Protein AF-A0A382DFS3-F1 (afdb_monomer_lite)

Sequence (82 aa):
MLVLGFSPAQAATREEIKSVAEELVCLCGNCNRESLATCVCTDFAVPERETIGSALDQGQTRQQVIDSFIARFGSMGLASPP

InterPro domains:
  IPR005616 CcmH/CycL/Ccl2/NrfF, N-terminal [PF03918] (10-82)
  IPR038297 CcmH/CycL/Ccl2/NrfF domain superfamily [G3DSA:1.10.8.640] (5-82)

Organism: NCBI:txid408172

Radius of gyration: 14.11 Å; chains: 1; bounding box: 47×26×34 Å

Foldseek 3Di:
DDDPDPDQLDQDDPVQLLVLQQFFFWPPVPDPRHGLNPDPDDPTSVVLSVVSRVCSSVVHDSVNSNVVVCVVPNPVGTPDHD

pLDDT: mean 91.31, std 14.17, range [42.59, 98.75]

Structure (mmCIF, N/CA/C/O backbone):
data_AF-A0A382DFS3-F1
#
_entry.id   AF-A0A382DFS3-F1
#
loop_
_atom_site.group_PDB
_atom_site.id
_atom_site.type_symbol
_atom_site.label_atom_id
_atom_site.label_alt_id
_atom_site.label_comp_id
_atom_site.label_asym_id
_atom_site.label_entity_id
_atom_site.label_seq_id
_atom_site.pdbx_PDB_ins_code
_atom_site.Cartn_x
_atom_site.Cartn_y
_atom_site.Cartn_z
_atom_site.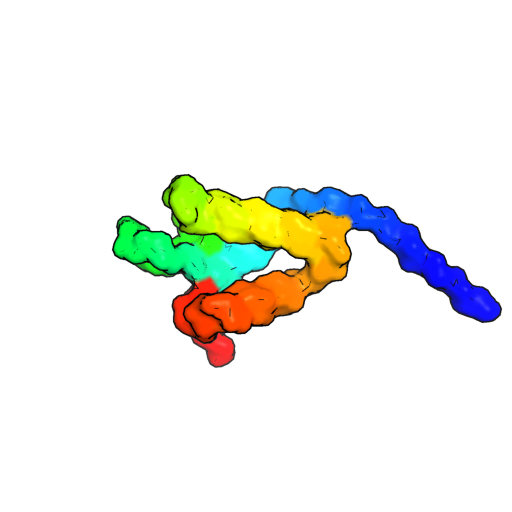occupancy
_atom_site.B_iso_or_equiv
_atom_site.auth_seq_id
_atom_site.auth_comp_id
_atom_site.auth_asym_id
_atom_site.auth_atom_id
_atom_site.pdbx_PDB_model_num
ATOM 1 N N . MET A 1 1 ? -31.955 -0.258 23.267 1.00 42.59 1 MET A N 1
ATOM 2 C CA . MET A 1 1 ? -31.562 -0.773 21.938 1.00 42.59 1 MET A CA 1
ATOM 3 C C . MET A 1 1 ? -30.456 0.112 21.397 1.00 42.59 1 MET A C 1
ATOM 5 O O . MET A 1 1 ? -30.477 1.303 21.667 1.00 42.59 1 MET A O 1
ATOM 9 N N . LEU A 1 2 ? -29.464 -0.516 20.772 1.00 51.03 2 LEU A N 1
ATOM 10 C CA . LEU A 1 2 ? -28.112 -0.022 20.528 1.00 51.03 2 LEU A CA 1
ATOM 11 C C . LEU A 1 2 ? -28.052 1.295 19.741 1.00 51.03 2 LEU A C 1
ATOM 13 O O . LEU A 1 2 ? -28.735 1.452 18.732 1.00 51.03 2 LEU A O 1
ATOM 17 N N . VAL A 1 3 ? -27.176 2.201 20.179 1.00 49.81 3 VAL A N 1
ATOM 18 C CA . VAL A 1 3 ? -26.757 3.367 19.397 1.00 49.81 3 VAL A CA 1
ATOM 19 C C . VAL A 1 3 ? -25.816 2.851 18.309 1.00 49.81 3 VAL A C 1
ATOM 21 O O . VAL A 1 3 ? -24.685 2.465 18.594 1.00 49.81 3 VAL A O 1
ATOM 24 N N . LEU A 1 4 ? -26.305 2.780 17.071 1.00 58.69 4 LEU A N 1
ATOM 25 C CA . LEU A 1 4 ? -25.473 2.547 15.893 1.00 58.69 4 LEU A CA 1
ATOM 26 C C . LEU A 1 4 ? -24.637 3.812 15.674 1.00 58.69 4 LEU A C 1
ATOM 28 O O . LEU A 1 4 ? -25.107 4.792 15.099 1.00 58.69 4 LEU A O 1
ATOM 32 N N . GLY A 1 5 ? -23.425 3.815 16.225 1.00 52.97 5 GLY A N 1
ATOM 33 C CA . GLY A 1 5 ? -22.439 4.861 15.996 1.00 52.97 5 GLY A CA 1
ATOM 34 C C . GLY A 1 5 ? -21.951 4.795 14.555 1.00 52.97 5 GLY A C 1
ATOM 35 O O . GLY A 1 5 ? -21.095 3.981 14.225 1.00 52.97 5 GLY A O 1
ATOM 36 N N . PHE A 1 6 ? -22.503 5.645 13.696 1.00 56.78 6 PHE A N 1
ATOM 37 C CA . PHE A 1 6 ? -21.902 5.956 12.407 1.00 56.78 6 PHE A CA 1
ATOM 38 C C . PHE A 1 6 ? -20.720 6.890 12.669 1.00 56.78 6 PHE A C 1
AT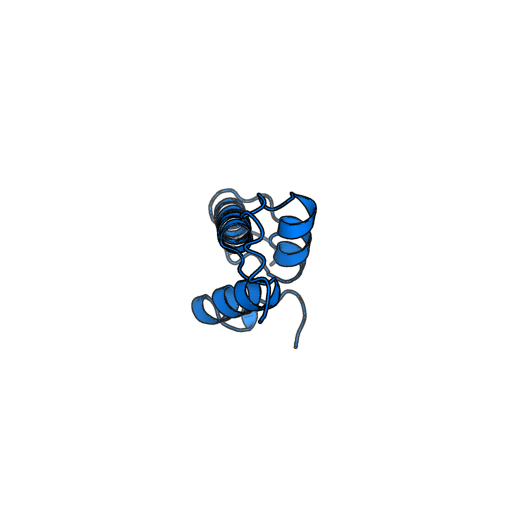OM 40 O O . PHE A 1 6 ? -20.895 8.100 12.818 1.00 56.78 6 PHE A O 1
ATOM 47 N N . SER A 1 7 ? -19.521 6.321 12.790 1.00 57.34 7 SER A N 1
ATOM 48 C CA . SER A 1 7 ? -18.293 7.114 12.742 1.00 57.34 7 SER A CA 1
ATOM 49 C C . SER A 1 7 ? -18.191 7.749 11.351 1.00 57.34 7 SER A C 1
ATOM 51 O O . SER A 1 7 ? -18.345 7.029 10.361 1.00 57.34 7 SER A O 1
ATOM 53 N N . PRO A 1 8 ? -17.959 9.068 11.236 1.00 56.03 8 PRO A N 1
ATOM 54 C CA . PRO A 1 8 ? -17.702 9.673 9.940 1.00 56.03 8 PRO A CA 1
ATOM 55 C C . PRO A 1 8 ? -16.443 9.035 9.348 1.00 56.03 8 PRO A C 1
ATOM 57 O O . PRO A 1 8 ? -15.479 8.777 10.078 1.00 56.03 8 PRO A O 1
ATOM 60 N N . ALA A 1 9 ? -16.477 8.776 8.039 1.00 65.38 9 ALA A N 1
ATOM 61 C CA . ALA A 1 9 ? -15.297 8.431 7.261 1.00 65.38 9 ALA A CA 1
ATOM 62 C C . ALA A 1 9 ? -14.235 9.508 7.524 1.00 65.38 9 ALA A C 1
ATOM 64 O O . ALA A 1 9 ? -14.398 10.669 7.144 1.00 65.38 9 ALA A O 1
ATOM 65 N N . GLN A 1 10 ? -13.218 9.144 8.298 1.00 76.75 10 GLN A N 1
ATOM 66 C CA . GLN A 1 10 ? -12.073 9.996 8.573 1.00 76.75 10 GLN A CA 1
ATOM 67 C C . GLN A 1 10 ? -11.094 9.793 7.429 1.00 76.75 10 GLN A C 1
ATOM 69 O O . GLN A 1 10 ? -10.859 8.657 7.025 1.00 76.75 10 GLN A O 1
ATOM 74 N N . ALA A 1 11 ? -10.551 10.893 6.913 1.00 90.75 11 ALA A N 1
ATOM 75 C CA . ALA A 1 11 ? -9.482 10.805 5.935 1.00 90.75 11 ALA A CA 1
ATOM 76 C C . ALA A 1 11 ? -8.276 10.099 6.570 1.00 90.75 11 ALA A C 1
ATOM 78 O O . ALA A 1 11 ? -7.865 10.455 7.679 1.00 90.75 11 ALA A O 1
ATOM 79 N N . ALA A 1 12 ? -7.720 9.126 5.863 1.00 95.75 12 ALA A N 1
ATOM 80 C CA . ALA A 1 12 ? -6.555 8.370 6.257 1.00 95.75 12 ALA A CA 1
ATOM 81 C C . ALA A 1 12 ? -5.369 9.312 6.456 1.00 95.75 12 ALA A C 1
ATOM 83 O O . ALA A 1 12 ? -5.032 10.145 5.607 1.00 95.75 12 ALA A O 1
ATOM 84 N N . THR A 1 13 ? -4.708 9.172 7.596 1.00 97.06 13 THR A N 1
ATOM 85 C CA . THR A 1 13 ? -3.486 9.910 7.886 1.00 97.06 13 THR A CA 1
ATOM 86 C C . THR A 1 13 ? -2.321 9.368 7.065 1.00 97.06 13 THR A C 1
ATOM 88 O O . THR A 1 13 ? -2.293 8.216 6.618 1.00 97.06 13 THR A O 1
ATOM 91 N N . ARG A 1 14 ? -1.291 10.199 6.898 1.00 96.94 14 ARG A N 1
ATOM 92 C CA . ARG A 1 14 ? -0.057 9.787 6.226 1.00 96.94 14 ARG A CA 1
ATOM 93 C C . ARG A 1 14 ? 0.606 8.615 6.953 1.00 96.94 14 ARG A C 1
ATOM 95 O O . ARG A 1 14 ? 1.179 7.740 6.308 1.00 96.94 14 ARG A O 1
ATOM 102 N N . GLU A 1 15 ? 0.529 8.602 8.277 1.00 97.88 15 GLU A N 1
ATOM 103 C CA . GLU A 1 15 ? 1.078 7.567 9.146 1.00 97.88 15 GLU A CA 1
ATOM 104 C C . GLU A 1 15 ? 0.346 6.227 8.973 1.00 97.88 15 GLU A C 1
ATOM 106 O O . GLU A 1 15 ? 1.007 5.192 8.879 1.00 97.88 15 GLU A O 1
ATOM 111 N N . GLU A 1 16 ? -0.985 6.230 8.848 1.00 97.88 16 GLU A N 1
ATOM 112 C CA . GLU A 1 16 ? -1.770 5.018 8.567 1.00 97.88 16 GLU A CA 1
ATOM 113 C C . GLU A 1 16 ? -1.432 4.432 7.193 1.00 97.88 16 GLU A C 1
ATOM 115 O O . GLU A 1 16 ? -1.141 3.239 7.082 1.00 97.88 16 GLU A O 1
ATOM 120 N N . ILE A 1 17 ? -1.374 5.277 6.156 1.00 98.62 17 ILE A N 1
ATOM 121 C CA . ILE A 1 17 ? -0.979 4.854 4.804 1.00 98.62 17 ILE A CA 1
ATOM 122 C C . ILE A 1 17 ? 0.435 4.266 4.828 1.00 98.62 17 ILE A C 1
ATOM 124 O O . ILE A 1 17 ? 0.679 3.199 4.262 1.00 98.62 17 ILE A O 1
ATOM 128 N N . LYS A 1 18 ? 1.371 4.936 5.513 1.00 98.50 18 LYS A N 1
ATOM 129 C CA . LYS A 1 18 ? 2.758 4.479 5.655 1.00 98.50 18 LYS A CA 1
ATOM 130 C C . LYS A 1 18 ? 2.838 3.117 6.344 1.00 98.50 18 LYS A C 1
ATOM 132 O O . LYS A 1 18 ? 3.552 2.254 5.851 1.00 98.50 18 LYS A O 1
ATOM 137 N N . SER A 1 19 ? 2.085 2.903 7.423 1.00 98.31 19 SER A N 1
ATOM 138 C CA . SER A 1 19 ? 2.087 1.637 8.170 1.00 98.31 19 SER A CA 1
ATOM 139 C C . SER A 1 19 ? 1.578 0.444 7.352 1.00 98.31 19 SER A C 1
ATOM 141 O O . SER A 1 19 ? 2.050 -0.677 7.540 1.00 98.31 19 SER A O 1
ATOM 143 N N . VAL A 1 20 ? 0.621 0.656 6.443 1.00 98.50 20 VAL A N 1
ATOM 144 C CA . VAL A 1 20 ? 0.195 -0.379 5.485 1.00 98.50 20 VAL A CA 1
ATOM 145 C C . VAL A 1 20 ? 1.263 -0.569 4.406 1.00 98.50 20 VAL A C 1
ATOM 147 O O . VAL A 1 20 ? 1.635 -1.692 4.084 1.00 98.50 20 VAL A O 1
ATOM 150 N N . ALA A 1 21 ? 1.786 0.529 3.859 1.00 98.56 21 ALA A N 1
ATOM 151 C CA . ALA A 1 21 ? 2.770 0.509 2.781 1.00 98.56 21 ALA A CA 1
ATOM 152 C C . ALA A 1 21 ? 4.129 -0.096 3.193 1.00 98.56 21 ALA A C 1
ATOM 154 O O . ALA A 1 21 ? 4.907 -0.495 2.329 1.00 98.56 21 ALA A O 1
ATOM 155 N N . GLU A 1 22 ? 4.438 -0.166 4.489 1.00 98.50 22 GLU A N 1
ATOM 156 C CA . GLU A 1 22 ? 5.613 -0.868 5.023 1.00 98.50 22 GLU A CA 1
ATOM 157 C C . GLU A 1 22 ? 5.501 -2.395 4.901 1.00 98.50 22 GLU A C 1
ATOM 159 O O . GLU A 1 22 ? 6.523 -3.057 4.747 1.00 98.50 22 GLU A O 1
ATOM 164 N N . GLU A 1 23 ? 4.283 -2.946 4.892 1.00 98.19 23 GLU A N 1
ATOM 165 C CA . GLU A 1 23 ? 4.029 -4.394 4.787 1.00 98.19 23 GLU A CA 1
ATOM 166 C C . GLU A 1 23 ? 4.059 -4.920 3.354 1.00 98.19 23 GLU A C 1
ATOM 168 O O . GLU A 1 23 ? 4.052 -6.129 3.127 1.00 98.19 23 GLU A O 1
ATOM 173 N N . LEU A 1 24 ? 4.054 -4.021 2.375 1.00 98.44 24 LEU A N 1
ATOM 174 C CA . LEU A 1 24 ? 3.872 -4.347 0.970 1.00 98.44 24 LEU A CA 1
ATOM 175 C C . LEU A 1 24 ? 5.109 -3.927 0.183 1.00 98.44 24 LEU A C 1
ATOM 177 O O . LEU A 1 24 ? 5.632 -2.833 0.388 1.00 98.44 24 LEU A O 1
ATOM 181 N N . VAL A 1 25 ? 5.573 -4.765 -0.743 1.00 97.94 25 VAL A N 1
ATOM 182 C CA . VAL A 1 25 ? 6.694 -4.430 -1.632 1.00 97.94 25 VAL A CA 1
ATOM 183 C C . VAL A 1 25 ? 6.219 -3.794 -2.928 1.00 97.94 25 VAL A C 1
ATOM 185 O O . VAL A 1 25 ? 5.160 -4.107 -3.470 1.00 97.94 25 VAL A O 1
ATOM 188 N N . CYS A 1 26 ? 7.052 -2.914 -3.467 1.00 98.06 26 CYS A N 1
ATOM 189 C CA . CYS A 1 26 ? 6.886 -2.377 -4.800 1.00 98.06 26 CYS A CA 1
ATOM 190 C C . CYS A 1 26 ? 7.189 -3.451 -5.855 1.00 98.06 26 CYS A C 1
ATOM 192 O O . C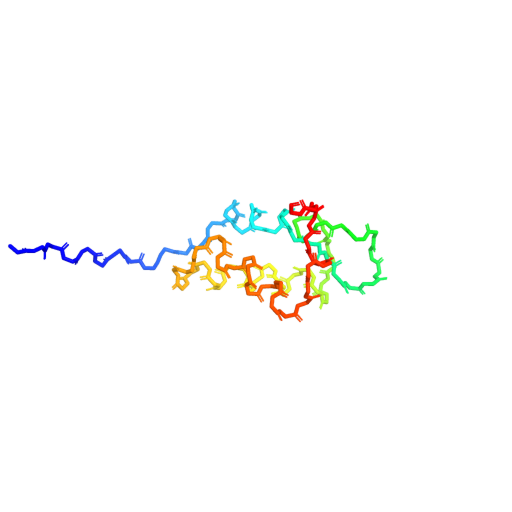YS A 1 26 ? 8.204 -4.149 -5.788 1.00 98.06 26 CYS A O 1
ATOM 194 N N . LEU A 1 27 ? 6.323 -3.546 -6.866 1.00 97.12 27 LEU A N 1
ATOM 195 C CA . LEU A 1 27 ? 6.417 -4.529 -7.948 1.00 97.12 27 LEU A CA 1
ATOM 196 C C . LEU A 1 27 ? 6.727 -3.879 -9.304 1.00 97.12 27 LEU A C 1
ATOM 198 O O . LEU A 1 27 ? 6.483 -4.472 -10.348 1.00 97.12 27 LEU A O 1
ATOM 202 N N . CYS A 1 28 ? 7.311 -2.675 -9.303 1.00 97.00 28 CYS A N 1
ATOM 203 C CA . CYS A 1 28 ? 7.640 -1.943 -10.531 1.00 97.00 28 CYS A CA 1
ATOM 204 C C . CYS A 1 28 ? 8.746 -2.589 -11.383 1.00 97.00 28 CYS A C 1
ATOM 206 O O . CYS A 1 28 ? 8.971 -2.168 -12.511 1.00 97.00 28 CYS A O 1
ATOM 208 N N . GLY A 1 29 ? 9.490 -3.556 -10.837 1.00 96.06 29 GLY A N 1
ATOM 209 C CA . GLY A 1 29 ? 10.602 -4.226 -11.522 1.00 96.06 29 GLY A CA 1
ATOM 210 C C . GLY A 1 29 ? 11.896 -3.410 -11.634 1.00 96.06 29 GLY A C 1
ATOM 211 O O . GLY A 1 29 ? 12.909 -3.961 -12.048 1.00 96.06 29 GLY A O 1
ATOM 212 N N . ASN A 1 30 ? 11.889 -2.135 -11.232 1.00 95.94 30 ASN A N 1
ATOM 213 C CA . ASN A 1 30 ? 13.030 -1.224 -11.383 1.00 95.94 30 ASN A CA 1
ATOM 214 C C . ASN A 1 30 ? 13.724 -0.859 -10.056 1.00 95.94 30 ASN A C 1
ATOM 216 O O . ASN A 1 30 ? 14.781 -0.234 -10.062 1.00 95.94 30 ASN A O 1
ATOM 220 N N . CYS A 1 31 ? 13.129 -1.223 -8.917 1.00 95.69 31 CYS A N 1
ATOM 221 C CA . CYS A 1 31 ? 13.723 -1.062 -7.588 1.00 95.69 31 CYS A CA 1
ATOM 222 C C . CYS A 1 31 ? 14.161 -2.417 -7.014 1.00 95.69 31 CYS A C 1
ATOM 224 O O . CYS A 1 31 ? 13.746 -3.474 -7.494 1.00 95.69 31 CYS A O 1
ATOM 226 N N . ASN A 1 32 ? 14.946 -2.395 -5.934 1.00 94.69 32 ASN A N 1
ATOM 227 C CA . ASN A 1 32 ? 15.406 -3.595 -5.223 1.00 94.69 32 ASN A CA 1
ATOM 228 C C . ASN A 1 32 ? 14.303 -4.232 -4.350 1.00 94.69 32 ASN A C 1
ATOM 230 O O . ASN A 1 32 ? 14.560 -4.587 -3.203 1.00 94.69 32 ASN A O 1
ATOM 234 N N . ARG A 1 33 ? 13.068 -4.343 -4.867 1.00 93.31 33 ARG A N 1
ATOM 235 C CA . ARG A 1 33 ? 11.879 -4.799 -4.116 1.00 93.31 33 ARG A CA 1
ATOM 236 C C . ARG A 1 33 ? 11.708 -4.071 -2.777 1.00 93.31 33 ARG A C 1
ATOM 238 O O . ARG A 1 33 ? 11.411 -4.673 -1.751 1.00 93.31 33 ARG A O 1
ATOM 245 N N . GLU A 1 34 ? 11.913 -2.760 -2.796 1.00 97.00 34 GLU A N 1
ATOM 246 C CA . GLU A 1 34 ? 11.696 -1.905 -1.629 1.00 97.00 34 GLU A CA 1
ATOM 247 C C . GLU A 1 34 ? 10.216 -1.903 -1.225 1.00 97.00 34 GLU A C 1
ATOM 249 O O . GLU A 1 34 ? 9.341 -2.124 -2.067 1.00 97.00 34 GLU A O 1
ATOM 254 N N . SER A 1 35 ? 9.914 -1.599 0.041 1.00 98.06 35 SER A N 1
ATOM 255 C CA . SER A 1 35 ? 8.524 -1.423 0.474 1.00 98.06 35 SER A CA 1
ATOM 256 C C . SER A 1 35 ? 7.841 -0.275 -0.274 1.00 98.06 35 SER A C 1
ATOM 258 O O . SER A 1 35 ? 8.498 0.677 -0.708 1.00 98.06 35 SER A O 1
ATOM 260 N N . LEU A 1 36 ? 6.512 -0.307 -0.379 1.00 98.44 36 LEU A N 1
ATOM 261 C CA . LEU A 1 36 ? 5.730 0.809 -0.911 1.00 98.44 36 LEU A CA 1
ATOM 262 C C . LEU A 1 36 ? 5.922 2.080 -0.074 1.00 98.44 36 LEU A C 1
ATOM 264 O O . LEU A 1 36 ? 5.756 3.173 -0.600 1.00 98.44 36 LEU A O 1
ATOM 268 N N . ALA A 1 37 ? 6.304 1.975 1.201 1.00 98.19 37 ALA A N 1
ATOM 269 C CA . ALA A 1 37 ? 6.653 3.133 2.024 1.00 98.19 37 ALA A CA 1
ATOM 270 C C . ALA A 1 37 ? 8.013 3.761 1.664 1.00 98.19 37 ALA A C 1
ATOM 272 O O . ALA A 1 37 ? 8.203 4.957 1.879 1.00 98.19 37 ALA A O 1
ATOM 273 N N . THR A 1 38 ? 8.945 2.970 1.124 1.00 98.00 38 THR A N 1
ATOM 274 C CA . THR A 1 38 ? 10.317 3.403 0.804 1.00 98.00 38 THR A CA 1
ATOM 275 C C . THR A 1 38 ? 10.468 3.790 -0.663 1.00 98.00 38 THR A C 1
ATOM 277 O O . THR A 1 38 ? 11.100 4.795 -0.981 1.00 98.00 38 THR A O 1
ATOM 280 N N . CYS A 1 39 ? 9.871 3.011 -1.567 1.00 97.88 39 CYS A N 1
ATOM 281 C CA . CYS A 1 39 ? 10.056 3.189 -2.996 1.00 97.88 39 CYS A CA 1
ATOM 282 C C . CYS A 1 39 ? 9.442 4.511 -3.482 1.00 97.88 39 CYS A C 1
ATOM 284 O O . CYS A 1 39 ? 8.252 4.782 -3.291 1.00 97.88 39 CYS A O 1
ATOM 286 N N . VAL A 1 40 ? 10.236 5.315 -4.185 1.00 97.12 40 VAL A N 1
ATOM 287 C CA . VAL A 1 40 ? 9.826 6.637 -4.690 1.00 97.12 40 VAL A CA 1
ATOM 288 C C . VAL A 1 40 ? 9.329 6.618 -6.139 1.00 97.12 40 VAL A C 1
ATOM 290 O O . VAL A 1 40 ? 9.062 7.676 -6.701 1.00 97.12 40 VAL A O 1
ATOM 293 N N . CYS A 1 41 ? 9.204 5.441 -6.766 1.00 98.00 41 CYS A N 1
ATOM 294 C CA . CYS A 1 41 ? 8.763 5.363 -8.160 1.00 98.00 41 CYS A CA 1
ATOM 295 C C . CYS A 1 41 ? 7.316 5.857 -8.334 1.00 98.00 41 CYS A C 1
ATOM 297 O O . CYS A 1 41 ? 6.435 5.578 -7.514 1.00 98.00 41 CYS A O 1
ATOM 299 N N . THR A 1 42 ? 7.075 6.587 -9.419 1.00 97.62 42 THR A N 1
ATOM 300 C CA . THR A 1 42 ? 5.779 7.209 -9.719 1.00 97.62 42 THR A CA 1
ATOM 301 C C . THR A 1 42 ? 4.799 6.253 -10.380 1.00 97.62 42 THR A C 1
ATOM 303 O O . THR A 1 42 ? 3.601 6.387 -10.173 1.00 97.62 42 THR A O 1
ATOM 306 N N . ASP A 1 43 ? 5.294 5.260 -11.120 1.00 96.62 43 ASP A N 1
ATOM 307 C CA . ASP A 1 43 ? 4.447 4.425 -11.983 1.00 96.62 43 ASP A CA 1
ATOM 308 C C . ASP A 1 43 ? 3.760 3.268 -11.239 1.00 96.62 43 ASP A C 1
ATOM 310 O O . ASP A 1 43 ? 2.819 2.674 -11.757 1.00 96.62 43 ASP A O 1
ATOM 314 N N . PHE A 1 44 ? 4.220 2.936 -10.025 1.00 97.88 44 PHE A N 1
ATOM 315 C CA . PHE A 1 44 ? 3.642 1.858 -9.211 1.00 97.88 44 PHE A CA 1
ATOM 316 C C . PHE A 1 44 ? 3.501 2.238 -7.734 1.00 97.88 44 PHE A C 1
ATOM 318 O O . PHE A 1 44 ? 2.425 2.113 -7.161 1.00 97.88 44 PHE A O 1
ATOM 325 N N . ALA A 1 45 ? 4.564 2.731 -7.090 1.00 98.25 45 ALA A N 1
ATOM 326 C CA . ALA A 1 45 ? 4.524 2.941 -5.643 1.00 98.25 45 ALA A CA 1
ATOM 327 C C . ALA A 1 45 ? 3.602 4.099 -5.227 1.00 98.25 45 ALA A C 1
ATOM 329 O O . ALA A 1 45 ? 2.897 3.987 -4.227 1.00 98.25 45 ALA A O 1
ATOM 330 N N . VAL A 1 46 ? 3.582 5.199 -5.990 1.00 98.31 46 VAL A N 1
ATOM 331 C CA . VAL A 1 46 ? 2.637 6.309 -5.768 1.00 98.31 46 VAL A CA 1
ATOM 332 C C . VAL A 1 46 ? 1.172 5.856 -5.883 1.00 98.31 46 VAL A C 1
ATOM 334 O O . VAL A 1 46 ? 0.473 5.985 -4.877 1.00 98.31 46 VAL A O 1
ATOM 337 N N . PRO A 1 47 ? 0.700 5.278 -7.008 1.00 98.50 47 PRO A N 1
ATOM 338 C CA . PRO A 1 47 ? -0.709 4.904 -7.149 1.00 98.50 47 PRO A CA 1
ATOM 339 C C . PRO A 1 47 ? -1.148 3.810 -6.166 1.00 98.50 47 PRO A C 1
ATOM 341 O O . PRO A 1 47 ? -2.294 3.809 -5.716 1.00 98.50 47 PRO A O 1
ATOM 344 N N . GLU A 1 48 ? -0.259 2.899 -5.756 1.00 98.62 48 GLU A N 1
ATOM 345 C CA . GLU A 1 48 ? -0.611 1.916 -4.724 1.00 98.62 48 GLU A CA 1
ATOM 346 C C . GLU A 1 48 ? -0.738 2.562 -3.333 1.00 98.62 48 GLU 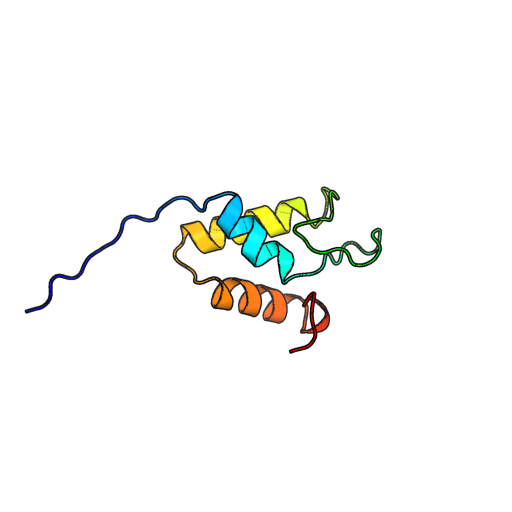A C 1
ATOM 348 O O . GLU A 1 48 ? -1.646 2.207 -2.585 1.00 98.62 48 GLU A O 1
ATOM 353 N N . ARG A 1 49 ? 0.075 3.573 -2.985 1.00 98.75 49 ARG A N 1
ATOM 354 C CA . ARG A 1 49 ? -0.145 4.358 -1.751 1.00 98.75 49 ARG A CA 1
ATOM 355 C C . ARG A 1 49 ? -1.444 5.163 -1.791 1.00 98.75 49 ARG A C 1
ATOM 357 O O . ARG A 1 49 ? -2.110 5.276 -0.766 1.00 98.75 49 ARG A O 1
ATOM 364 N N . GLU A 1 50 ? -1.819 5.693 -2.952 1.00 98.50 50 GLU A N 1
ATOM 365 C CA . GLU A 1 50 ? -3.117 6.354 -3.147 1.00 98.50 50 GLU A CA 1
ATOM 366 C C . GLU A 1 50 ? -4.277 5.361 -2.995 1.00 98.50 50 GLU A C 1
ATOM 368 O O . GLU A 1 50 ? -5.268 5.661 -2.333 1.00 98.50 50 GLU A O 1
ATOM 373 N N . THR A 1 51 ? -4.121 4.145 -3.526 1.00 98.50 51 THR A N 1
ATOM 374 C CA . THR A 1 51 ? -5.090 3.051 -3.364 1.00 98.50 51 THR A CA 1
ATOM 375 C C . THR A 1 51 ? -5.247 2.660 -1.894 1.00 98.50 51 THR A C 1
ATOM 377 O O . THR A 1 51 ? -6.371 2.502 -1.423 1.00 98.50 51 THR A O 1
ATOM 380 N N . ILE A 1 52 ? -4.140 2.567 -1.146 1.00 98.56 52 ILE A N 1
ATOM 381 C CA . ILE A 1 52 ? -4.152 2.338 0.306 1.00 98.56 52 ILE A CA 1
ATOM 382 C C . ILE A 1 52 ? -4.925 3.451 1.022 1.00 98.56 52 ILE A C 1
ATOM 384 O O . ILE A 1 52 ? -5.802 3.152 1.828 1.00 98.56 52 ILE A O 1
ATOM 388 N N . GLY A 1 53 ? -4.630 4.722 0.727 1.00 98.12 53 GLY A N 1
ATOM 389 C CA . GLY A 1 53 ? -5.340 5.858 1.323 1.00 98.12 53 GLY A CA 1
ATOM 390 C C . GLY A 1 53 ? -6.841 5.808 1.049 1.00 98.12 53 GLY A C 1
ATOM 391 O O . GLY A 1 53 ? -7.636 5.853 1.980 1.00 98.12 53 GLY A O 1
ATOM 392 N N . SER A 1 54 ? -7.227 5.589 -0.210 1.00 97.94 54 SER A N 1
ATOM 393 C CA . SER A 1 54 ? -8.636 5.499 -0.603 1.00 97.94 54 SER A CA 1
ATOM 394 C C . SER A 1 54 ? -9.372 4.338 0.072 1.00 97.94 54 SER A C 1
ATOM 396 O O . SER A 1 54 ? -10.533 4.478 0.451 1.00 97.94 54 SER A O 1
ATOM 398 N N . ALA A 1 55 ? -8.711 3.195 0.241 1.00 97.69 55 ALA A N 1
ATOM 399 C CA . ALA A 1 55 ? -9.261 2.044 0.947 1.00 97.69 55 ALA A CA 1
ATOM 400 C C . ALA A 1 55 ? -9.519 2.347 2.434 1.00 97.69 55 ALA A C 1
ATOM 402 O O . ALA A 1 55 ? -10.584 2.030 2.970 1.00 97.69 55 ALA A O 1
ATOM 403 N N . LEU A 1 56 ? -8.559 2.999 3.093 1.00 97.06 56 LEU A N 1
ATOM 404 C CA . LEU A 1 56 ? -8.676 3.420 4.489 1.00 97.06 56 LEU A CA 1
ATOM 405 C C . LEU A 1 56 ? -9.775 4.483 4.670 1.00 97.06 56 LEU A C 1
ATOM 407 O O . LEU A 1 56 ? -10.592 4.350 5.580 1.00 97.06 56 LEU A O 1
ATOM 411 N N . ASP A 1 57 ? -9.873 5.458 3.759 1.00 96.12 57 ASP A N 1
ATOM 412 C CA . ASP A 1 57 ? -10.951 6.463 3.738 1.00 96.12 57 ASP A CA 1
ATOM 413 C C . ASP A 1 57 ? -12.345 5.816 3.670 1.00 96.12 57 ASP A C 1
ATOM 415 O O . ASP A 1 57 ? -13.315 6.313 4.243 1.00 96.12 57 ASP A O 1
ATOM 419 N N . GLN A 1 58 ? -12.454 4.679 2.978 1.00 95.81 58 GLN A N 1
ATOM 420 C CA . GLN A 1 58 ? -13.689 3.900 2.840 1.00 95.81 58 GLN A CA 1
ATOM 421 C C . GLN A 1 58 ? -13.994 3.016 4.062 1.00 95.81 58 GLN A C 1
ATOM 423 O O . GLN A 1 58 ? -14.979 2.276 4.061 1.00 95.81 58 GLN A O 1
ATOM 428 N N . GLY A 1 59 ? -13.174 3.082 5.112 1.00 95.31 59 GLY A N 1
ATOM 429 C CA . GLY A 1 59 ? -13.349 2.312 6.341 1.00 95.31 59 GLY A CA 1
ATOM 430 C C . GLY A 1 59 ? -12.838 0.876 6.253 1.00 95.31 59 GLY A C 1
ATOM 431 O O . GLY A 1 59 ? -13.171 0.063 7.119 1.00 95.31 59 GLY A O 1
ATOM 432 N N . GLN A 1 60 ? -12.038 0.536 5.236 1.00 97.19 60 GLN A N 1
ATOM 433 C CA . GLN A 1 60 ? -11.352 -0.751 5.223 1.00 97.19 60 GLN A CA 1
ATOM 434 C C . GLN A 1 60 ? -10.283 -0.781 6.317 1.00 97.19 60 GLN A C 1
ATOM 436 O O . GLN A 1 60 ? -9.558 0.181 6.556 1.00 97.19 60 GLN A O 1
ATOM 441 N N . THR A 1 61 ? -10.168 -1.921 6.987 1.00 97.00 61 THR A N 1
ATOM 442 C CA . THR A 1 61 ? -9.107 -2.158 7.965 1.00 97.00 61 THR A CA 1
ATOM 443 C C . THR A 1 61 ? -7.768 -2.380 7.269 1.00 97.00 61 THR A C 1
ATOM 445 O O . THR A 1 61 ? -7.715 -2.898 6.154 1.00 97.00 61 THR A O 1
ATOM 448 N N . ARG A 1 62 ? -6.667 -2.101 7.976 1.00 97.25 62 ARG A N 1
ATOM 449 C CA . ARG A 1 62 ? -5.295 -2.415 7.540 1.00 97.25 62 ARG A CA 1
ATOM 450 C C . ARG A 1 62 ? -5.163 -3.809 6.919 1.00 97.25 62 ARG A C 1
ATOM 452 O O . ARG A 1 62 ? -4.597 -3.940 5.839 1.00 97.25 62 ARG A O 1
ATOM 459 N N . GLN A 1 63 ? -5.701 -4.833 7.585 1.00 97.44 63 GLN A N 1
ATOM 460 C CA . GLN A 1 63 ? -5.608 -6.209 7.100 1.00 97.44 63 GLN A CA 1
ATOM 461 C C . GLN A 1 63 ? -6.383 -6.404 5.793 1.00 97.44 63 GLN A C 1
ATOM 463 O O . GLN A 1 63 ? -5.855 -7.002 4.869 1.00 97.44 63 GLN A O 1
ATOM 468 N N . GLN A 1 64 ? -7.581 -5.825 5.664 1.00 98.38 64 GLN A N 1
ATOM 469 C CA . GLN A 1 64 ? -8.353 -5.895 4.418 1.00 98.38 64 GLN A CA 1
ATOM 470 C C . GLN A 1 64 ? -7.633 -5.223 3.242 1.00 98.38 64 GLN A C 1
ATOM 472 O O . GLN A 1 64 ? -7.731 -5.712 2.116 1.00 98.38 64 GLN A O 1
ATOM 477 N N . VAL A 1 65 ? -6.896 -4.132 3.482 1.00 98.38 65 VAL A N 1
ATOM 478 C CA . VAL A 1 65 ? -6.081 -3.483 2.441 1.00 98.38 65 VAL A CA 1
ATOM 479 C C . VAL A 1 65 ? -4.928 -4.391 2.004 1.00 98.38 65 VAL A C 1
ATOM 481 O O . VAL A 1 65 ? -4.728 -4.594 0.806 1.00 98.38 65 VAL A O 1
ATOM 484 N N . ILE A 1 66 ? -4.215 -4.992 2.963 1.00 98.06 66 ILE A N 1
ATOM 485 C CA . ILE A 1 66 ? -3.127 -5.949 2.699 1.00 98.06 66 ILE A CA 1
ATOM 486 C C . ILE A 1 66 ? 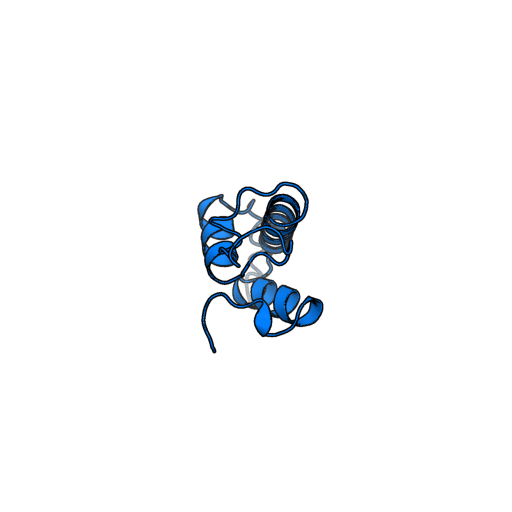-3.655 -7.169 1.934 1.00 98.06 66 ILE A C 1
ATOM 488 O O . ILE A 1 66 ? -3.112 -7.524 0.889 1.00 98.06 66 ILE A O 1
ATOM 492 N N . ASP A 1 67 ? -4.753 -7.768 2.395 1.00 97.88 67 ASP A N 1
ATOM 493 C CA . ASP A 1 67 ? -5.374 -8.931 1.759 1.00 97.88 67 ASP A CA 1
ATOM 494 C C . ASP A 1 67 ? -5.820 -8.613 0.325 1.00 97.88 67 ASP A C 1
ATOM 496 O O . ASP A 1 67 ? -5.621 -9.418 -0.584 1.00 97.88 67 ASP A O 1
ATOM 500 N N . SER A 1 68 ? -6.366 -7.414 0.093 1.00 98.06 68 SER A N 1
ATOM 501 C CA . SER A 1 68 ? -6.759 -6.957 -1.248 1.00 98.06 68 SER A CA 1
ATOM 502 C C . SER A 1 68 ? -5.554 -6.801 -2.177 1.00 98.06 68 SER A C 1
ATOM 504 O O . SER A 1 68 ? -5.633 -7.134 -3.362 1.00 98.06 68 SER A O 1
ATOM 506 N N . PHE A 1 69 ? -4.421 -6.326 -1.656 1.00 98.25 69 PHE A N 1
ATOM 507 C CA . PHE A 1 69 ? -3.172 -6.253 -2.410 1.00 98.25 69 PHE A CA 1
ATOM 508 C C . PHE A 1 69 ? -2.650 -7.654 -2.764 1.00 98.25 69 PHE A C 1
ATOM 510 O O . PHE A 1 69 ? -2.333 -7.926 -3.922 1.00 98.25 69 PHE A O 1
ATOM 517 N N . ILE A 1 70 ? -2.636 -8.579 -1.801 1.00 96.69 70 ILE A N 1
ATOM 518 C CA . ILE A 1 70 ? -2.225 -9.976 -2.013 1.00 96.69 70 ILE A CA 1
ATOM 519 C C . ILE A 1 70 ? -3.153 -10.682 -3.005 1.00 96.69 70 ILE A C 1
ATOM 521 O O . ILE A 1 70 ? -2.681 -11.442 -3.845 1.00 96.69 70 ILE A O 1
ATOM 525 N N . ALA A 1 71 ? -4.459 -10.419 -2.969 1.00 97.56 71 ALA A N 1
ATOM 526 C CA . ALA A 1 71 ? -5.399 -10.989 -3.930 1.00 97.56 71 ALA A CA 1
ATOM 527 C C . ALA A 1 71 ? -5.090 -10.562 -5.378 1.00 97.56 71 ALA A C 1
ATOM 529 O O . ALA A 1 71 ? -5.314 -11.335 -6.307 1.00 97.56 71 ALA A O 1
ATOM 530 N N . ARG A 1 72 ? -4.553 -9.348 -5.572 1.00 96.81 72 ARG A N 1
ATOM 531 C CA . ARG A 1 72 ? -4.170 -8.805 -6.887 1.00 96.81 72 ARG A CA 1
ATOM 532 C C . ARG A 1 72 ? -2.796 -9.290 -7.353 1.00 96.81 72 ARG A C 1
ATOM 534 O O . ARG A 1 72 ? -2.622 -9.553 -8.539 1.00 96.81 72 ARG A O 1
ATOM 541 N N . PHE A 1 73 ? -1.828 -9.389 -6.442 1.00 95.75 73 PHE A N 1
ATOM 542 C CA . PHE A 1 73 ? -0.409 -9.552 -6.791 1.00 95.75 73 PHE A CA 1
ATOM 543 C C . PHE A 1 73 ? 0.260 -10.825 -6.246 1.00 95.75 73 PHE A C 1
ATOM 545 O O . PHE A 1 73 ? 1.410 -11.114 -6.578 1.00 95.75 73 PHE A O 1
ATOM 552 N N . GLY A 1 74 ? -0.444 -11.602 -5.426 1.00 95.75 74 GLY A N 1
ATOM 553 C CA . GLY A 1 74 ? 0.073 -12.781 -4.737 1.00 95.75 74 GLY A CA 1
ATOM 554 C C . GLY A 1 74 ? 0.866 -12.457 -3.466 1.00 95.75 74 GLY A C 1
ATOM 555 O O . GLY A 1 74 ? 1.210 -11.311 -3.175 1.00 95.75 74 GLY A O 1
ATOM 556 N N . SER A 1 75 ? 1.199 -13.499 -2.699 1.00 93.38 75 SER A N 1
ATOM 557 C CA . SER A 1 75 ? 1.930 -13.378 -1.423 1.00 93.38 75 SER A CA 1
ATOM 558 C C . SER A 1 75 ? 3.354 -12.837 -1.577 1.00 93.38 75 SER A C 1
ATOM 560 O O . SER A 1 75 ? 3.919 -12.302 -0.631 1.00 93.38 75 SER A O 1
ATOM 562 N N . MET A 1 76 ? 3.917 -12.892 -2.788 1.00 90.94 76 MET A N 1
ATOM 563 C CA . MET A 1 76 ? 5.193 -12.256 -3.144 1.00 90.94 76 MET A CA 1
ATOM 564 C C . MET A 1 76 ? 5.182 -10.721 -3.042 1.00 90.94 76 MET A C 1
ATOM 566 O O . MET A 1 76 ? 6.237 -10.100 -3.211 1.00 90.94 76 MET A O 1
ATOM 570 N N . GLY A 1 77 ? 4.000 -10.131 -2.833 1.00 93.75 77 GLY A N 1
ATOM 571 C CA . GLY A 1 77 ? 3.782 -8.718 -2.552 1.00 93.75 77 GLY A CA 1
ATOM 572 C C . GLY A 1 77 ? 3.997 -8.320 -1.088 1.00 93.75 77 GLY A C 1
ATOM 573 O O . GLY A 1 77 ? 3.999 -7.127 -0.808 1.00 93.75 77 GLY A O 1
ATOM 574 N N . LEU A 1 78 ? 4.201 -9.268 -0.171 1.00 96.19 78 LEU A N 1
ATOM 575 C CA . LEU A 1 78 ? 4.511 -8.975 1.229 1.00 96.19 78 LEU A CA 1
ATOM 576 C C . LEU A 1 78 ? 5.992 -8.616 1.425 1.00 96.19 78 LEU A C 1
ATOM 578 O O . LEU A 1 78 ? 6.877 -9.225 0.822 1.00 96.19 78 LEU A O 1
ATOM 582 N N . ALA A 1 79 ? 6.260 -7.647 2.300 1.00 93.12 79 ALA A N 1
ATOM 583 C CA . ALA A 1 79 ? 7.609 -7.241 2.699 1.00 93.12 79 ALA A CA 1
ATOM 584 C C . ALA A 1 79 ? 8.270 -8.229 3.667 1.00 93.12 79 ALA A C 1
ATOM 586 O O . ALA A 1 79 ? 9.495 -8.340 3.683 1.00 93.12 79 ALA A O 1
ATOM 587 N N . SER A 1 80 ? 7.468 -8.978 4.424 1.00 87.44 80 SER A N 1
ATOM 588 C CA . SER A 1 80 ? 7.925 -10.074 5.279 1.00 87.44 80 SER A CA 1
ATOM 589 C C . SER A 1 80 ? 7.161 -11.359 4.948 1.00 87.44 80 SER A C 1
ATOM 591 O O . SER A 1 80 ? 5.983 -11.285 4.597 1.00 87.44 80 SER A O 1
ATOM 593 N N . PRO A 1 81 ? 7.793 -12.542 5.046 1.00 71.69 81 PRO A N 1
ATOM 594 C CA . PRO A 1 81 ? 7.070 -13.807 4.969 1.00 71.69 81 PRO A CA 1
ATOM 595 C C . PRO A 1 81 ? 5.970 -13.885 6.048 1.00 71.69 81 PRO A C 1
ATOM 597 O O . PRO A 1 81 ? 6.188 -13.351 7.139 1.00 71.69 81 PRO A O 1
ATOM 600 N N . PRO A 1 82 ? 4.822 -14.526 5.758 1.00 62.56 82 PRO A N 1
ATOM 601 C CA . PRO A 1 82 ? 3.758 -14.754 6.737 1.00 62.56 82 PRO A CA 1
ATOM 602 C C . PRO A 1 82 ? 4.152 -15.752 7.835 1.00 62.56 82 PRO A C 1
AT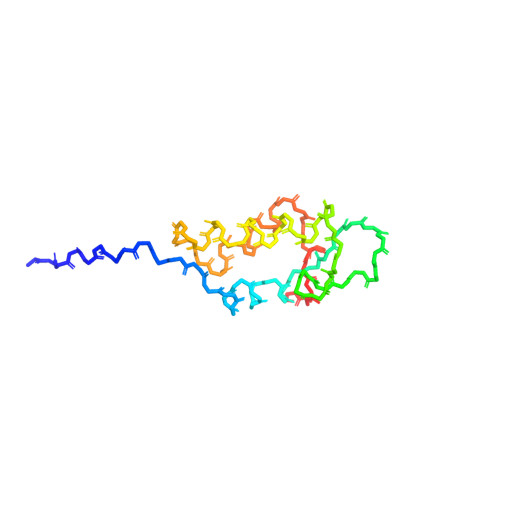OM 604 O O . PRO A 1 82 ? 5.021 -16.620 7.576 1.00 62.56 82 PRO A O 1
#

Secondary structure (DSSP, 8-state):
---------PPPPHHHHHHHHTSBB--SSSSSS-BTTT---TTTHHHHHHHHHHHHHTT--HHHHHHHHHHHH-GGGBSS--